Protein AF-A0A838YDH1-F1 (afdb_monomer_lite)

Radius of gyration: 15.6 Å; chains: 1; bounding box: 20×50×44 Å

Structure (mmCIF, N/CA/C/O backbone):
data_AF-A0A838YDH1-F1
#
_entry.id   AF-A0A838YDH1-F1
#
loop_
_atom_site.group_PDB
_atom_site.id
_atom_site.type_symbol
_atom_site.label_atom_id
_atom_site.label_alt_id
_atom_site.label_comp_id
_atom_site.label_asym_id
_atom_site.label_entity_id
_atom_site.label_seq_id
_atom_site.pdbx_PDB_ins_code
_atom_site.Cartn_x
_atom_site.Cartn_y
_atom_site.Cartn_z
_atom_site.occupancy
_atom_site.B_iso_or_equiv
_atom_site.auth_seq_id
_atom_site.auth_comp_id
_atom_site.auth_asym_id
_atom_site.auth_atom_id
_atom_site.pdbx_PDB_model_num
ATOM 1 N N . MET A 1 1 ? 7.708 -7.982 29.386 1.00 40.97 1 MET A N 1
ATOM 2 C CA . MET A 1 1 ? 7.576 -8.627 28.065 1.00 40.97 1 MET A CA 1
ATOM 3 C C . MET A 1 1 ? 7.593 -7.514 27.039 1.00 40.97 1 MET A C 1
ATOM 5 O O . MET A 1 1 ? 6.608 -6.797 26.925 1.00 40.97 1 MET A O 1
ATOM 9 N N . THR A 1 2 ? 8.739 -7.258 26.414 1.00 48.09 2 THR A N 1
ATOM 10 C CA . THR A 1 2 ? 8.812 -6.306 25.302 1.00 48.09 2 THR A CA 1
ATOM 11 C C . THR A 1 2 ? 8.077 -6.942 24.135 1.00 48.09 2 THR A C 1
ATOM 13 O O . THR A 1 2 ? 8.507 -7.966 23.616 1.00 48.09 2 THR A O 1
ATOM 16 N N . ASN A 1 3 ? 6.913 -6.394 23.798 1.00 55.69 3 ASN A N 1
ATOM 17 C CA . ASN A 1 3 ? 6.164 -6.787 22.616 1.00 55.69 3 ASN A CA 1
ATOM 18 C C . ASN A 1 3 ? 6.939 -6.222 21.417 1.00 55.69 3 ASN A C 1
ATOM 20 O O . ASN A 1 3 ? 6.655 -5.120 20.956 1.00 55.69 3 ASN A O 1
ATOM 24 N N . GLU A 1 4 ? 8.011 -6.905 21.008 1.00 60.38 4 GLU A N 1
ATOM 25 C CA . GLU A 1 4 ? 8.700 -6.594 19.759 1.00 60.38 4 GLU A CA 1
ATOM 26 C C . GLU A 1 4 ? 7.660 -6.730 18.653 1.00 60.38 4 GLU A C 1
ATOM 28 O O . GLU A 1 4 ? 7.112 -7.812 18.434 1.00 60.38 4 GLU A O 1
ATOM 33 N N . THR A 1 5 ? 7.312 -5.608 18.023 1.00 59.56 5 THR A N 1
ATOM 34 C CA . THR A 1 5 ? 6.442 -5.590 16.851 1.00 59.56 5 THR A CA 1
ATOM 35 C C . THR A 1 5 ? 7.076 -6.506 15.816 1.00 59.56 5 THR A C 1
ATOM 37 O O . THR A 1 5 ? 8.085 -6.152 15.211 1.00 59.56 5 THR A O 1
ATOM 40 N N . GLN A 1 6 ? 6.538 -7.717 15.669 1.00 71.44 6 GLN A N 1
ATOM 41 C CA . GLN A 1 6 ? 7.047 -8.657 14.686 1.00 71.44 6 GLN A CA 1
ATOM 42 C C . GLN A 1 6 ? 6.744 -8.104 13.300 1.00 71.44 6 GLN A C 1
ATOM 44 O O . GLN A 1 6 ? 5.583 -7.964 12.914 1.00 71.44 6 GLN A O 1
ATOM 49 N N . ASP A 1 7 ? 7.802 -7.763 12.574 1.00 68.12 7 ASP A N 1
ATOM 50 C CA . ASP A 1 7 ? 7.719 -7.341 11.185 1.00 68.12 7 ASP A CA 1
ATOM 51 C C . ASP A 1 7 ? 7.429 -8.587 10.334 1.00 68.12 7 ASP A C 1
ATOM 53 O O . ASP A 1 7 ? 8.299 -9.429 10.097 1.00 68.12 7 ASP A O 1
ATOM 57 N N . VAL A 1 8 ? 6.160 -8.769 9.966 1.00 81.19 8 VAL A N 1
ATOM 58 C CA . VAL A 1 8 ? 5.727 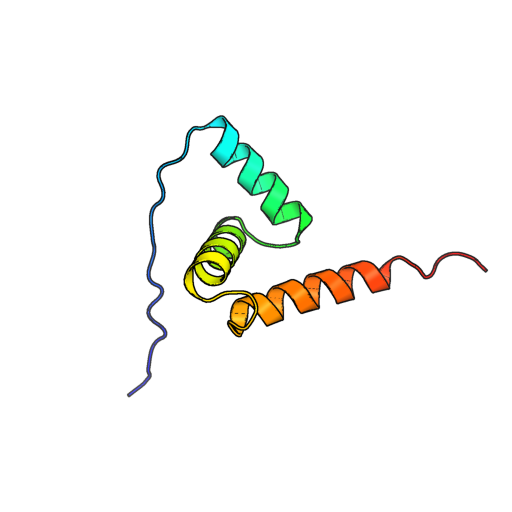-9.882 9.117 1.00 81.19 8 VAL A CA 1
ATOM 59 C C . VAL A 1 8 ? 5.845 -9.449 7.662 1.00 81.19 8 VAL A C 1
ATOM 61 O O . VAL A 1 8 ? 5.160 -8.525 7.222 1.00 81.19 8 VAL A O 1
ATOM 64 N N . ARG A 1 9 ? 6.689 -10.148 6.898 1.00 83.62 9 ARG A N 1
ATOM 65 C CA . ARG A 1 9 ? 6.819 -9.945 5.451 1.00 83.62 9 ARG A CA 1
ATOM 66 C C . ARG A 1 9 ? 5.805 -10.794 4.696 1.00 83.62 9 ARG A C 1
ATOM 68 O O . ARG A 1 9 ? 5.650 -11.979 4.980 1.00 83.62 9 ARG A O 1
ATOM 75 N N . LEU A 1 10 ? 5.147 -10.176 3.722 1.00 85.00 10 LEU A N 1
ATOM 76 C CA . LEU A 1 10 ? 4.262 -10.836 2.770 1.00 85.00 10 LEU A CA 1
ATOM 77 C C . LEU A 1 10 ? 4.839 -10.666 1.367 1.00 85.00 10 LEU A C 1
ATOM 79 O O . LEU A 1 10 ? 5.158 -9.546 0.966 1.00 85.00 10 LEU A O 1
ATOM 83 N N . ASP A 1 11 ? 4.931 -11.766 0.629 1.00 89.19 11 ASP A N 1
ATOM 84 C CA . ASP A 1 11 ? 5.320 -11.758 -0.777 1.00 89.19 11 ASP A CA 1
ATOM 85 C C . ASP A 1 11 ? 4.078 -11.700 -1.671 1.00 89.19 11 ASP A C 1
ATOM 87 O O . ASP A 1 11 ? 3.066 -12.355 -1.409 1.00 89.19 11 ASP A O 1
ATOM 91 N N . ILE A 1 12 ? 4.160 -10.916 -2.746 1.00 89.19 12 ILE A N 1
ATOM 92 C CA . ILE A 1 12 ? 3.108 -10.813 -3.757 1.00 89.19 12 ILE A CA 1
ATOM 93 C C . ILE A 1 12 ? 3.679 -11.116 -5.138 1.00 89.19 12 ILE A C 1
ATOM 95 O O . ILE A 1 12 ? 4.764 -10.662 -5.498 1.00 89.19 12 ILE A O 1
ATOM 99 N N . HIS A 1 13 ? 2.927 -11.874 -5.929 1.00 93.88 13 HIS A N 1
ATOM 100 C CA . HIS A 1 13 ? 3.285 -12.180 -7.307 1.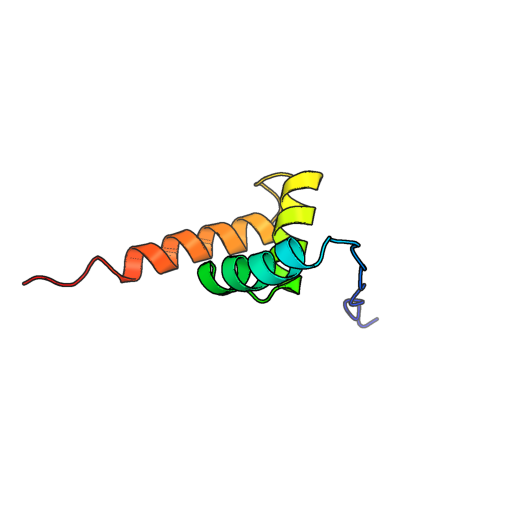00 93.88 13 HIS A CA 1
ATOM 101 C C . HIS A 1 13 ? 2.589 -11.194 -8.238 1.00 93.88 13 HIS A C 1
ATOM 103 O O . HIS A 1 13 ? 1.361 -11.126 -8.275 1.00 93.88 13 HIS A O 1
ATOM 109 N N . LEU A 1 14 ? 3.381 -10.440 -8.991 1.00 91.94 14 LEU A N 1
ATOM 110 C CA . LEU A 1 14 ? 2.908 -9.435 -9.933 1.00 91.94 14 LEU A CA 1
ATOM 111 C C . LEU A 1 14 ? 3.626 -9.609 -11.271 1.00 91.94 14 LEU A C 1
ATOM 113 O O . LEU A 1 14 ? 4.792 -10.021 -11.281 1.00 91.94 14 LEU A O 1
ATOM 117 N N . PRO A 1 15 ? 2.983 -9.275 -12.400 1.00 96.25 15 PRO A N 1
ATOM 118 C CA . PRO A 1 15 ? 3.712 -9.159 -13.645 1.00 96.25 15 PRO A CA 1
ATOM 119 C C . PRO A 1 15 ? 4.697 -7.976 -13.575 1.00 96.25 15 PRO A C 1
ATOM 121 O O . PRO A 1 15 ? 4.505 -6.995 -12.851 1.00 96.25 15 PRO A O 1
ATOM 124 N N . ALA A 1 16 ? 5.815 -8.114 -14.292 1.00 92.62 16 ALA A N 1
ATOM 125 C CA . ALA A 1 16 ? 6.928 -7.169 -14.234 1.00 92.62 16 ALA A CA 1
ATOM 126 C C . ALA A 1 16 ? 6.548 -5.699 -14.527 1.00 92.62 16 ALA A C 1
ATOM 128 O O . ALA A 1 16 ? 7.036 -4.830 -13.797 1.00 92.62 16 ALA A O 1
ATOM 129 N N . PRO A 1 17 ? 5.708 -5.374 -15.537 1.00 95.25 17 PRO A N 1
ATOM 130 C CA . PRO A 1 17 ? 5.376 -3.975 -15.800 1.00 95.25 17 PRO A CA 1
ATOM 131 C C . PRO A 1 17 ? 4.580 -3.332 -14.654 1.00 95.25 17 PRO A C 1
ATOM 133 O O . PRO A 1 17 ? 4.862 -2.193 -14.285 1.00 95.25 17 PRO A O 1
ATOM 136 N N . GLU A 1 18 ? 3.655 -4.057 -14.028 1.00 94.19 18 GLU A N 1
ATOM 137 C CA . GLU A 1 18 ? 2.878 -3.562 -12.889 1.00 94.19 18 GLU A CA 1
ATOM 138 C C . GLU A 1 18 ? 3.750 -3.395 -11.639 1.00 94.19 18 GLU A C 1
ATOM 140 O O . GLU A 1 18 ? 3.582 -2.425 -10.900 1.00 94.19 18 GLU A O 1
ATOM 145 N N . ALA A 1 19 ? 4.720 -4.288 -11.412 1.00 92.12 19 ALA A N 1
ATOM 146 C CA . ALA A 1 19 ? 5.675 -4.144 -10.312 1.00 92.12 19 ALA A CA 1
ATOM 147 C C . ALA A 1 19 ? 6.520 -2.859 -10.440 1.00 92.12 19 ALA A C 1
ATOM 149 O O . ALA A 1 19 ? 6.768 -2.171 -9.443 1.00 92.12 19 ALA A O 1
ATOM 150 N N . ALA A 1 20 ? 6.924 -2.502 -11.664 1.00 90.88 20 ALA A N 1
ATOM 151 C CA . ALA A 1 20 ? 7.637 -1.255 -11.934 1.00 90.88 20 ALA A CA 1
ATOM 152 C C . ALA A 1 20 ? 6.740 -0.022 -11.711 1.00 90.88 20 ALA A C 1
ATOM 154 O O . ALA A 1 20 ? 7.127 0.900 -10.990 1.00 90.88 20 ALA A O 1
ATOM 155 N N . ASP A 1 21 ? 5.521 -0.036 -12.259 1.00 94.50 21 ASP A N 1
ATOM 156 C CA . ASP A 1 21 ? 4.537 1.047 -12.115 1.00 94.50 21 ASP A CA 1
ATOM 157 C C . ASP A 1 21 ? 4.168 1.323 -10.643 1.00 94.50 21 ASP A C 1
ATOM 159 O O . ASP A 1 21 ? 4.049 2.477 -10.221 1.00 94.50 21 ASP A O 1
ATOM 163 N N . LEU A 1 22 ? 4.076 0.279 -9.813 1.00 94.00 22 LEU A N 1
ATOM 164 C CA . LEU A 1 22 ? 3.805 0.422 -8.379 1.00 94.00 22 LEU A CA 1
ATOM 165 C C . LEU A 1 22 ? 4.857 1.251 -7.643 1.00 94.00 22 LEU A C 1
ATOM 167 O O . LEU A 1 22 ? 4.509 1.991 -6.723 1.00 94.00 22 LEU A O 1
ATOM 171 N N . THR A 1 23 ? 6.122 1.169 -8.055 1.00 92.19 23 THR A N 1
ATOM 172 C CA . THR A 1 23 ? 7.192 1.962 -7.436 1.00 92.19 23 THR A CA 1
ATOM 173 C C . THR A 1 23 ? 6.998 3.450 -7.733 1.00 92.19 23 THR A C 1
ATOM 175 O O . THR A 1 23 ? 7.119 4.285 -6.835 1.00 92.19 23 THR A O 1
ATOM 178 N N . SER A 1 24 ? 6.601 3.794 -8.962 1.00 93.88 24 SER A N 1
ATOM 179 C CA . SER A 1 24 ? 6.263 5.170 -9.341 1.00 93.88 24 SER A CA 1
ATOM 180 C C . SER A 1 24 ? 5.019 5.686 -8.610 1.00 93.88 24 SER A C 1
ATOM 182 O O . SER A 1 24 ? 5.015 6.820 -8.127 1.00 93.88 24 SER A O 1
ATOM 184 N N . LYS A 1 25 ? 3.981 4.853 -8.469 1.00 94.69 25 LYS A N 1
ATOM 185 C CA . LYS A 1 25 ? 2.755 5.204 -7.730 1.00 94.69 25 LYS A CA 1
ATOM 186 C C . LYS A 1 25 ? 3.003 5.423 -6.239 1.00 94.69 25 LYS A C 1
ATOM 188 O O . LYS A 1 25 ? 2.445 6.361 -5.672 1.00 94.69 25 LYS A O 1
ATOM 193 N N . ALA A 1 26 ? 3.852 4.602 -5.621 1.00 93.38 26 ALA A N 1
ATOM 194 C CA . ALA A 1 26 ? 4.253 4.770 -4.228 1.00 93.38 26 ALA A CA 1
ATOM 195 C C . ALA A 1 26 ? 4.992 6.102 -4.024 1.00 93.38 26 ALA A C 1
ATOM 197 O O . ALA A 1 26 ? 4.611 6.899 -3.163 1.00 93.38 26 ALA A O 1
ATOM 198 N N . ALA A 1 27 ? 5.967 6.399 -4.891 1.00 91.25 27 ALA A N 1
ATOM 199 C CA . ALA A 1 27 ? 6.725 7.648 -4.845 1.00 91.25 27 ALA A CA 1
ATOM 200 C C . ALA A 1 27 ? 5.835 8.891 -5.025 1.00 91.25 27 ALA A C 1
ATOM 202 O O . ALA A 1 27 ? 6.023 9.881 -4.321 1.00 91.25 27 ALA A O 1
ATOM 203 N N . ALA A 1 28 ? 4.822 8.831 -5.898 1.00 89.44 28 ALA A N 1
ATOM 204 C CA . ALA A 1 28 ? 3.859 9.921 -6.090 1.00 89.44 28 ALA A CA 1
ATOM 205 C C . ALA A 1 28 ? 3.033 10.246 -4.827 1.00 89.44 28 ALA A C 1
ATOM 207 O O . ALA A 1 28 ? 2.498 11.347 -4.715 1.00 89.44 28 ALA A O 1
ATOM 208 N N . LYS A 1 29 ? 2.947 9.306 -3.877 1.00 87.69 29 LYS A N 1
ATOM 209 C CA . LYS A 1 29 ? 2.323 9.480 -2.555 1.00 87.69 29 LYS A CA 1
ATOM 210 C C . LYS A 1 29 ? 3.332 9.688 -1.420 1.00 87.69 29 LYS A C 1
ATOM 212 O O . LYS A 1 29 ? 2.954 9.698 -0.254 1.00 87.69 29 LYS A O 1
ATOM 217 N N . GLY A 1 30 ? 4.623 9.808 -1.734 1.00 90.00 30 GLY A N 1
ATOM 218 C CA . GLY A 1 30 ? 5.678 9.914 -0.724 1.00 90.00 30 GLY A CA 1
ATOM 219 C C . GLY A 1 30 ? 5.832 8.660 0.147 1.00 90.00 30 GLY A C 1
ATOM 220 O O . GLY A 1 30 ? 6.260 8.770 1.293 1.00 90.00 30 GLY A O 1
ATOM 221 N N . LEU A 1 31 ? 5.469 7.484 -0.376 1.00 92.31 31 LEU A N 1
ATOM 222 C CA . LEU A 1 31 ? 5.571 6.191 0.307 1.00 92.31 31 LEU A CA 1
ATOM 223 C C . LEU A 1 31 ? 6.629 5.304 -0.356 1.00 92.31 31 LEU A C 1
ATOM 225 O O . LEU A 1 31 ? 6.878 5.395 -1.560 1.00 92.31 31 LEU A O 1
ATOM 229 N N . THR A 1 32 ? 7.208 4.382 0.412 1.00 92.94 32 THR A N 1
ATOM 230 C CA . THR A 1 32 ? 7.957 3.254 -0.161 1.00 92.94 32 THR A CA 1
ATOM 231 C C . THR A 1 32 ? 7.002 2.222 -0.776 1.00 92.94 32 THR A C 1
ATOM 233 O O . THR A 1 32 ? 5.831 2.136 -0.396 1.00 92.94 32 THR A O 1
ATOM 236 N N . THR A 1 33 ? 7.482 1.394 -1.712 1.00 93.06 33 THR A N 1
ATOM 237 C CA . THR A 1 33 ? 6.654 0.341 -2.330 1.00 93.06 33 THR A CA 1
ATOM 238 C C . THR A 1 33 ? 6.016 -0.603 -1.293 1.00 93.06 33 THR A C 1
ATOM 240 O O . THR A 1 33 ? 4.809 -0.831 -1.393 1.00 93.06 33 THR A O 1
ATOM 243 N N . PRO A 1 34 ? 6.732 -1.107 -0.261 1.00 92.06 34 PRO A N 1
ATOM 244 C CA . PRO A 1 34 ? 6.112 -1.926 0.784 1.00 92.06 34 PRO A CA 1
ATOM 245 C C . PRO A 1 34 ? 5.019 -1.192 1.574 1.00 92.06 34 PRO A C 1
ATOM 247 O O . PRO A 1 34 ? 3.965 -1.767 1.837 1.00 92.06 34 PRO A O 1
ATOM 250 N N . GLU A 1 35 ? 5.221 0.085 1.914 1.00 92.19 35 GLU A N 1
ATOM 251 C CA . GLU A 1 35 ? 4.209 0.882 2.622 1.00 92.19 35 GLU A CA 1
ATOM 252 C C . GLU A 1 35 ? 2.960 1.111 1.770 1.00 92.19 35 GLU A C 1
ATOM 254 O O . GLU A 1 35 ? 1.842 1.000 2.272 1.00 92.19 35 GLU A O 1
ATOM 259 N N . PHE A 1 36 ? 3.141 1.393 0.478 1.00 94.31 36 PHE A N 1
ATOM 260 C CA . PHE A 1 36 ? 2.043 1.580 -0.466 1.00 94.31 36 PHE A CA 1
ATOM 261 C C . PHE A 1 36 ? 1.220 0.295 -0.649 1.00 94.31 36 PHE A C 1
ATOM 263 O O . PHE A 1 36 ? -0.014 0.336 -0.659 1.00 94.31 36 PHE A O 1
ATOM 270 N N . LEU A 1 37 ? 1.887 -0.859 -0.725 1.00 94.00 37 LEU A N 1
ATOM 271 C CA . LEU A 1 37 ? 1.224 -2.163 -0.783 1.00 94.00 37 LEU A CA 1
ATOM 272 C C . LEU A 1 37 ? 0.493 -2.492 0.521 1.00 94.00 37 LEU A C 1
ATOM 274 O O . LEU A 1 37 ? -0.664 -2.910 0.479 1.00 94.00 37 LEU A O 1
ATOM 278 N N . GLY A 1 38 ? 1.119 -2.241 1.674 1.00 92.81 38 GLY A N 1
ATOM 279 C CA . GLY A 1 38 ? 0.486 -2.408 2.982 1.00 92.81 38 GLY A CA 1
ATOM 280 C C . GLY A 1 38 ? -0.753 -1.525 3.141 1.00 92.81 38 GLY A C 1
ATOM 281 O O . GLY A 1 38 ? -1.799 -2.001 3.579 1.00 92.81 38 GLY A O 1
ATOM 282 N N . TYR A 1 39 ? -0.678 -0.264 2.705 1.00 94.50 39 TYR A N 1
ATOM 283 C CA . TYR A 1 39 ? -1.825 0.644 2.644 1.00 94.50 39 TYR A CA 1
ATOM 284 C C . TYR A 1 39 ? -2.977 0.048 1.829 1.00 94.50 39 TYR A C 1
ATOM 286 O O . TYR A 1 39 ? -4.102 -0.028 2.325 1.00 94.50 39 TYR A O 1
ATOM 294 N N . HIS A 1 40 ? -2.707 -0.419 0.607 1.00 95.25 40 HIS A N 1
ATOM 295 C CA . HIS A 1 40 ? -3.744 -0.979 -0.256 1.00 95.25 40 HIS A CA 1
ATOM 296 C C . HIS A 1 40 ? -4.318 -2.297 0.273 1.00 95.25 40 HIS A C 1
ATOM 298 O O . HIS A 1 40 ? -5.533 -2.499 0.182 1.00 95.25 40 HIS A O 1
ATOM 304 N N . ALA A 1 41 ? -3.491 -3.160 0.865 1.00 94.44 41 ALA A N 1
ATOM 305 C CA . ALA A 1 41 ? -3.942 -4.394 1.500 1.00 94.44 41 ALA A CA 1
ATOM 306 C C . ALA A 1 41 ? -4.888 -4.098 2.676 1.00 94.44 41 ALA A C 1
ATOM 308 O O . ALA A 1 41 ? -6.013 -4.600 2.709 1.00 94.44 41 ALA A O 1
A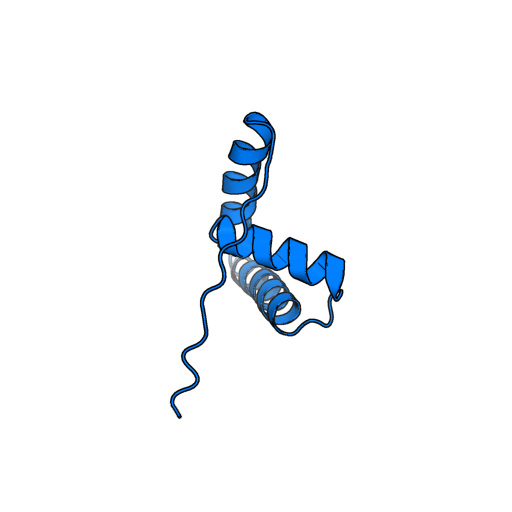TOM 309 N N . LEU A 1 42 ? -4.480 -3.212 3.590 1.00 94.81 42 LEU A N 1
ATOM 310 C CA . LEU A 1 42 ? -5.283 -2.828 4.753 1.00 94.81 42 LEU A CA 1
ATOM 311 C C . LEU A 1 42 ? -6.572 -2.113 4.348 1.00 94.81 42 LEU A C 1
ATOM 313 O O . LEU A 1 42 ? -7.640 -2.434 4.863 1.00 94.81 42 LEU A O 1
ATOM 317 N N . ARG A 1 43 ? -6.497 -1.185 3.391 1.00 95.88 43 ARG A N 1
ATOM 318 C CA . ARG A 1 43 ? -7.671 -0.466 2.885 1.00 95.88 43 ARG A CA 1
ATOM 319 C C . ARG A 1 43 ? -8.672 -1.404 2.220 1.00 95.88 43 ARG A C 1
ATOM 321 O O . ARG A 1 43 ? -9.871 -1.185 2.348 1.00 95.88 43 ARG A O 1
ATOM 328 N N . SER A 1 44 ? -8.199 -2.439 1.530 1.00 95.06 44 SER A N 1
ATOM 329 C CA . SER A 1 44 ? -9.076 -3.423 0.884 1.00 95.06 44 SER A CA 1
ATOM 330 C C . SER A 1 44 ? -9.720 -4.375 1.894 1.00 95.06 44 SER A C 1
ATOM 332 O O . SER A 1 44 ? -10.891 -4.705 1.745 1.00 95.06 44 SER A O 1
ATOM 334 N N . ALA A 1 45 ? -8.983 -4.792 2.928 1.00 96.31 45 ALA A N 1
ATOM 335 C CA . ALA A 1 45 ? -9.477 -5.733 3.935 1.00 96.31 45 ALA A CA 1
ATOM 336 C C . ALA A 1 45 ? -10.349 -5.075 5.021 1.00 96.31 45 ALA A C 1
ATOM 338 O O . ALA A 1 45 ? -11.338 -5.660 5.457 1.00 96.31 45 ALA A O 1
ATOM 339 N N . TYR A 1 46 ? -9.987 -3.866 5.458 1.00 95.06 46 TYR A N 1
ATOM 340 C CA . TYR A 1 46 ? -10.565 -3.199 6.633 1.00 95.06 46 TYR A CA 1
ATOM 341 C C . TYR A 1 46 ? -11.229 -1.852 6.315 1.00 95.06 46 TYR A C 1
ATOM 343 O O . TYR A 1 46 ? -11.847 -1.242 7.188 1.00 95.06 46 TYR A O 1
ATOM 351 N N . GLY A 1 47 ? -11.122 -1.375 5.074 1.00 93.88 47 GLY A N 1
ATOM 352 C CA . GLY A 1 47 ? -11.700 -0.106 4.645 1.00 93.88 47 GLY A CA 1
ATOM 353 C C . GLY A 1 47 ? -10.908 1.126 5.091 1.00 93.88 47 GLY A C 1
ATOM 354 O O . GLY A 1 47 ? -9.797 1.051 5.616 1.00 93.88 47 GLY A O 1
ATOM 355 N N . VAL A 1 48 ? -11.509 2.297 4.867 1.00 92.25 48 VAL A N 1
ATOM 356 C CA . VAL A 1 48 ? -10.894 3.614 5.126 1.00 92.25 48 VAL A CA 1
ATOM 357 C C . VAL A 1 48 ? -10.756 3.956 6.612 1.00 92.25 48 VAL A C 1
ATOM 359 O O . VAL A 1 48 ? -9.977 4.830 6.969 1.00 92.25 48 VAL A O 1
ATOM 362 N N . LEU A 1 49 ? -11.488 3.259 7.489 1.00 91.50 49 LEU A N 1
ATOM 363 C CA . LEU A 1 49 ? -11.461 3.497 8.937 1.00 91.50 49 LEU A CA 1
ATOM 364 C C . LEU A 1 49 ? -10.271 2.830 9.640 1.00 91.50 49 LEU A C 1
ATOM 366 O O . LEU A 1 49 ? -10.069 3.046 10.833 1.00 91.50 49 LEU A O 1
ATOM 370 N N . HIS A 1 50 ? -9.478 2.021 8.931 1.00 94.44 50 HIS A N 1
ATOM 371 C CA . HIS A 1 50 ? -8.282 1.428 9.514 1.00 94.44 50 HIS A CA 1
ATOM 372 C C . HIS A 1 50 ? -7.281 2.535 9.909 1.00 94.44 50 HIS A C 1
ATOM 374 O O . HIS A 1 50 ? -6.935 3.350 9.049 1.00 94.44 50 HIS A O 1
ATOM 380 N N . PRO A 1 51 ? -6.741 2.560 11.147 1.00 92.00 51 PRO A N 1
ATOM 381 C CA . PRO A 1 51 ? -5.921 3.675 11.638 1.00 92.00 51 PRO A CA 1
ATOM 382 C C . PRO A 1 51 ? -4.757 4.034 10.709 1.00 92.00 51 PRO A C 1
ATOM 384 O O . PRO A 1 51 ? -4.578 5.189 10.336 1.00 92.00 51 PRO A O 1
ATOM 387 N N . ARG A 1 52 ? -4.028 3.019 10.226 1.00 91.00 52 ARG A N 1
ATOM 388 C CA . ARG A 1 52 ? -2.908 3.219 9.295 1.00 91.00 52 ARG A CA 1
ATOM 389 C C . ARG A 1 52 ? -3.323 3.793 7.935 1.00 91.00 52 ARG A C 1
ATOM 391 O O . ARG A 1 52 ? -2.550 4.512 7.314 1.00 91.00 52 ARG A O 1
ATOM 398 N N . VAL A 1 53 ? -4.525 3.462 7.465 1.00 94.44 53 VAL A N 1
ATOM 399 C CA . VAL A 1 53 ? -5.066 3.969 6.195 1.00 94.44 53 VAL A CA 1
ATOM 400 C C . VAL A 1 53 ? -5.431 5.440 6.366 1.00 94.44 53 VAL A C 1
ATOM 402 O O . VAL A 1 53 ? -4.996 6.265 5.567 1.00 94.44 53 VAL A O 1
ATOM 405 N N . ALA A 1 54 ? -6.125 5.774 7.457 1.00 93.12 54 ALA A N 1
ATOM 406 C CA . ALA A 1 54 ? -6.480 7.147 7.801 1.00 93.12 54 ALA A CA 1
ATOM 407 C C . ALA A 1 54 ? -5.243 8.048 7.984 1.00 93.12 54 ALA A C 1
ATOM 409 O O . ALA A 1 54 ? -5.226 9.168 7.480 1.00 93.12 54 ALA A O 1
ATOM 410 N N . GLU A 1 55 ? -4.184 7.558 8.639 1.00 90.88 55 GLU A N 1
ATOM 411 C CA . GLU A 1 55 ? -2.911 8.284 8.781 1.00 90.88 55 GLU A CA 1
ATOM 412 C C . GLU A 1 55 ? -2.281 8.646 7.430 1.00 90.88 55 GLU A C 1
ATOM 414 O O . GLU A 1 55 ? -1.782 9.758 7.253 1.00 90.88 55 GLU A O 1
ATOM 419 N N . ILE A 1 56 ? -2.276 7.704 6.484 1.00 88.38 56 ILE A N 1
ATOM 420 C CA . ILE A 1 56 ? -1.688 7.899 5.155 1.00 88.38 56 ILE A CA 1
ATOM 421 C C . ILE A 1 56 ? -2.542 8.866 4.328 1.00 88.38 56 ILE A C 1
ATOM 423 O O . ILE A 1 56 ? -2.005 9.805 3.745 1.00 88.38 56 ILE A O 1
ATOM 427 N N . GLU A 1 57 ? -3.866 8.702 4.324 1.00 88.75 57 GLU A N 1
ATOM 428 C CA . GLU A 1 57 ? -4.765 9.599 3.585 1.00 88.75 57 GLU A CA 1
ATOM 429 C C . GLU A 1 57 ? -4.752 11.028 4.157 1.00 88.75 57 GLU A C 1
ATOM 431 O O . GLU A 1 57 ? -4.773 11.996 3.397 1.0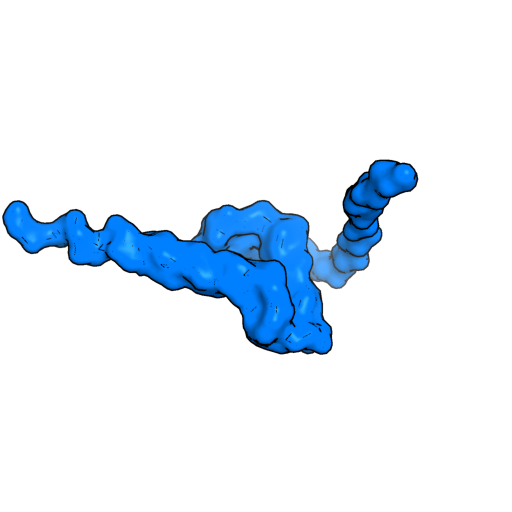0 88.75 57 GLU A O 1
ATOM 436 N N . ALA A 1 58 ? -4.623 11.191 5.478 1.00 85.25 58 ALA A N 1
ATOM 437 C CA . ALA A 1 58 ? -4.464 12.506 6.098 1.00 85.25 58 ALA A CA 1
ATOM 438 C C . ALA A 1 58 ? -3.154 13.204 5.678 1.00 85.25 58 ALA A C 1
ATOM 440 O O . ALA A 1 58 ? -3.150 14.416 5.443 1.00 85.25 58 ALA A O 1
ATOM 441 N N . LYS A 1 59 ? -2.049 12.454 5.543 1.00 77.94 59 LYS A N 1
ATOM 442 C CA . LYS A 1 59 ? -0.765 12.983 5.045 1.00 77.94 59 LYS A CA 1
ATOM 443 C C . LYS A 1 59 ? -0.853 13.433 3.588 1.00 77.94 59 LYS A C 1
ATOM 445 O O . LYS A 1 59 ? -0.333 14.501 3.272 1.00 77.94 59 LYS A O 1
ATOM 450 N N . ASP A 1 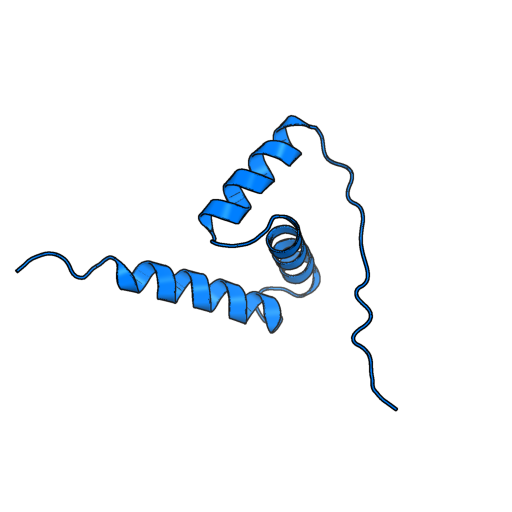60 ? -1.551 12.679 2.739 1.00 70.19 60 ASP A N 1
ATOM 451 C CA . ASP A 1 60 ? -1.807 13.061 1.341 1.00 70.19 60 ASP A CA 1
ATOM 452 C C . ASP A 1 60 ? -2.552 14.410 1.255 1.00 70.19 60 ASP A C 1
ATOM 454 O O . ASP A 1 60 ? -2.212 15.266 0.435 1.00 70.19 60 ASP A O 1
ATOM 458 N N . VAL A 1 61 ? -3.543 14.639 2.127 1.00 62.59 61 VAL A N 1
ATOM 459 C CA . VAL A 1 61 ? -4.298 15.906 2.168 1.00 62.59 61 VAL A CA 1
ATOM 460 C C . VAL A 1 61 ? -3.419 17.075 2.628 1.00 62.59 61 VAL A C 1
ATOM 462 O O . VAL A 1 61 ? -3.454 18.144 2.015 1.00 62.59 61 VAL A O 1
ATOM 465 N N . LEU A 1 62 ? -2.598 16.882 3.665 1.00 60.31 62 LEU A N 1
ATOM 466 C CA . LEU A 1 62 ? -1.693 17.921 4.177 1.00 60.31 62 LEU A CA 1
ATOM 467 C C . LEU A 1 62 ? -0.569 18.263 3.186 1.00 60.31 62 LEU A C 1
ATOM 469 O O . LEU A 1 62 ? -0.239 19.438 3.022 1.00 60.31 62 LEU A O 1
ATOM 473 N N . GLY A 1 63 ? -0.028 17.268 2.475 1.00 57.38 63 GLY A N 1
ATOM 474 C CA . GLY A 1 63 ? 0.972 17.472 1.421 1.00 57.38 63 GLY A CA 1
ATOM 475 C C . GLY A 1 63 ? 0.443 18.290 0.238 1.00 57.38 63 GLY A C 1
ATOM 476 O O . GLY A 1 63 ? 1.192 19.057 -0.363 1.00 57.38 63 GLY A O 1
ATOM 477 N N . ARG A 1 64 ? -0.863 18.199 -0.052 1.00 53.66 64 ARG A N 1
ATOM 478 C CA . ARG A 1 64 ? -1.528 18.988 -1.101 1.00 53.66 64 ARG A CA 1
ATOM 479 C C . ARG A 1 64 ? -1.841 20.428 -0.676 1.00 53.66 64 ARG A C 1
ATOM 481 O O . ARG A 1 64 ? -1.853 21.317 -1.523 1.00 53.66 64 ARG A O 1
ATOM 488 N N . ALA A 1 65 ? -2.071 20.676 0.614 1.00 55.19 65 ALA A N 1
ATOM 489 C CA . ALA A 1 65 ? -2.330 22.022 1.136 1.00 55.19 65 ALA A CA 1
ATOM 490 C C . ALA A 1 65 ? -1.070 22.915 1.166 1.00 55.19 65 ALA A C 1
ATOM 492 O O . ALA A 1 65 ? -1.179 24.137 1.141 1.00 55.19 65 ALA A O 1
ATOM 493 N N . GLY A 1 66 ? 0.131 22.323 1.176 1.00 50.31 66 GLY A N 1
ATOM 494 C CA . GLY A 1 66 ? 1.404 23.055 1.186 1.00 50.31 66 GLY A CA 1
ATOM 495 C C . GLY A 1 66 ? 1.803 23.714 -0.142 1.00 50.31 66 GLY A C 1
ATOM 496 O O . GLY A 1 66 ? 2.762 24.482 -0.159 1.00 50.31 66 GLY A O 1
ATOM 497 N N . THR A 1 67 ? 1.095 23.449 -1.246 1.00 52.00 67 THR A N 1
ATOM 498 C CA . THR A 1 67 ? 1.450 23.959 -2.587 1.00 52.00 67 THR A CA 1
ATOM 499 C C . THR A 1 67 ? 0.522 25.052 -3.128 1.00 52.00 67 THR A C 1
ATOM 501 O O . THR A 1 67 ? 0.679 25.437 -4.282 1.00 52.00 67 THR A O 1
ATOM 504 N N . ASP A 1 68 ? -0.408 25.584 -2.327 1.00 50.53 68 ASP A N 1
ATOM 505 C CA . ASP A 1 68 ? -1.338 26.650 -2.761 1.00 50.53 68 ASP A CA 1
ATOM 506 C C . ASP A 1 68 ? -0.940 28.067 -2.291 1.00 50.53 68 ASP A C 1
ATOM 508 O O . ASP A 1 68 ? -1.675 29.028 -2.478 1.00 50.53 68 ASP A O 1
ATOM 512 N N . SER A 1 69 ? 0.260 28.238 -1.727 1.00 48.28 69 SER A N 1
ATOM 513 C CA . SER A 1 69 ? 0.762 29.547 -1.278 1.00 48.28 69 SER A CA 1
ATOM 514 C C . SER A 1 69 ? 1.910 30.046 -2.156 1.00 48.28 69 SER A C 1
ATOM 516 O O . SER A 1 69 ? 3.036 30.229 -1.700 1.00 48.28 69 SER A O 1
ATOM 518 N N . SER A 1 70 ? 1.636 30.284 -3.438 1.00 48.56 70 SER A N 1
ATOM 519 C CA . SER A 1 70 ? 2.445 31.200 -4.249 1.00 48.56 70 SER A CA 1
ATOM 520 C C . SER A 1 70 ? 1.549 31.970 -5.210 1.00 48.56 70 SER A C 1
ATOM 522 O O . SER A 1 70 ? 1.280 31.522 -6.323 1.00 48.56 70 SER A O 1
ATOM 524 N N . LYS A 1 71 ? 1.073 33.134 -4.752 1.00 43.06 71 LYS A N 1
ATOM 525 C CA . LYS A 1 71 ? 1.090 34.391 -5.515 1.00 43.06 71 LYS A CA 1
ATOM 526 C C . LYS A 1 71 ? 0.566 35.551 -4.668 1.00 43.06 71 LYS A C 1
ATOM 528 O O . LYS A 1 71 ? -0.603 35.591 -4.2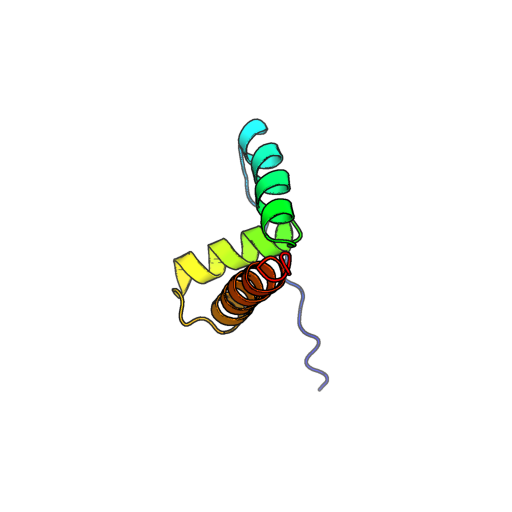98 1.00 43.06 71 LYS A O 1
ATOM 533 N N . GLY A 1 72 ? 1.472 36.491 -4.434 1.00 38.72 72 GLY A N 1
ATOM 534 C CA . GLY A 1 72 ? 1.278 37.849 -3.949 1.00 38.72 72 GLY A CA 1
ATOM 535 C C . GLY A 1 72 ? 2.587 38.573 -4.172 1.00 38.72 72 GLY A C 1
ATOM 536 O O . GLY A 1 72 ? 3.505 38.312 -3.370 1.00 38.72 72 GLY A O 1
#

Sequence (72 aa):
MTNETQDVRLDIHLPAPEAADLTSKAAAKGLTTPEFLGYHALRSAYGVLHPRVAEIEAKDVLGRAGTDSSKG

Foldseek 3Di:
DPPPPDDDDDDDDDPPVVLVVLCVVQVVLVHGSVLSVVLVVCCVPPNCPDPSVVVSVVSSVVVVVVPPPDDD

Organism: NCBI:txid3044273

Secondary structure (DSSP, 8-state):
---------------HHHHHHHHHHHHHTT--HHHHHHHHHHHHHH-TTSHHHHHHHHHHHHHHHTTS----

pLDDT: mean 81.53, std 17.55, range [38.72, 96.31]